Protein AF-A0A7K1Z6Y8-F1 (afdb_monomer_lite)

Sequence (146 aa):
MTYSTDDDSTGETGRAIRSDRATDTDALTRCISIDLEIAKNTGEIHAFAGVRPDTGESISFPNRGRTFQQALRDLEELATGAEFTLGHNLIEFDLPRLRETNYSLRLLQLPVVETLWLNPLAFPQHPYHRLVKHYKSGDLEREPTL

Structure (mmCIF, N/CA/C/O backbone):
data_AF-A0A7K1Z6Y8-F1
#
_entry.id   AF-A0A7K1Z6Y8-F1
#
loop_
_atom_site.group_PDB
_atom_site.id
_atom_site.type_symbol
_atom_site.label_atom_id
_atom_site.label_alt_id
_atom_site.label_comp_id
_atom_site.label_asym_id
_atom_site.label_entity_id
_atom_site.label_seq_id
_atom_site.pdbx_PDB_ins_code
_atom_site.Cartn_x
_atom_site.Cartn_y
_atom_site.Cartn_z
_atom_site.occupancy
_atom_site.B_iso_or_equiv
_atom_site.auth_seq_id
_atom_site.auth_comp_id
_atom_site.auth_asym_id
_atom_site.auth_atom_id
_atom_site.pdbx_PDB_model_num
ATOM 1 N N . MET A 1 1 ? -29.748 -77.677 -0.050 1.00 37.22 1 MET A N 1
ATOM 2 C CA . MET A 1 1 ? -29.082 -76.995 1.076 1.00 37.22 1 MET A CA 1
ATOM 3 C C . MET A 1 1 ? -29.230 -75.507 0.855 1.00 37.22 1 MET A C 1
ATOM 5 O O . MET A 1 1 ? -28.585 -74.958 -0.024 1.00 37.22 1 MET A O 1
ATOM 9 N N . THR A 1 2 ? -30.170 -74.904 1.567 1.00 34.09 2 THR A N 1
ATOM 10 C CA . THR A 1 2 ? -30.329 -73.456 1.698 1.00 34.09 2 THR A CA 1
ATOM 11 C C . THR A 1 2 ? -29.477 -72.993 2.867 1.00 34.09 2 THR A C 1
ATOM 13 O O . THR A 1 2 ? -29.503 -73.643 3.911 1.00 34.09 2 THR A O 1
ATOM 16 N N . TYR A 1 3 ? -28.789 -71.865 2.729 1.00 29.20 3 TYR A N 1
ATOM 17 C CA . TYR A 1 3 ? -28.465 -71.050 3.890 1.00 29.20 3 TYR A CA 1
ATOM 18 C C . TYR A 1 3 ? -28.624 -69.581 3.520 1.00 29.20 3 TYR A C 1
ATOM 20 O O . TYR A 1 3 ? -27.954 -69.075 2.625 1.00 29.20 3 TYR A O 1
ATOM 28 N N . SER A 1 4 ? -29.574 -68.955 4.202 1.00 34.66 4 SER A N 1
ATOM 29 C CA . SER A 1 4 ? -29.674 -67.519 4.391 1.00 34.66 4 SER A CA 1
ATOM 30 C C . SER A 1 4 ? -29.311 -67.293 5.852 1.00 34.66 4 SER A C 1
ATOM 32 O O . SER A 1 4 ? -29.839 -68.004 6.707 1.00 34.66 4 SER A O 1
ATOM 34 N N . THR A 1 5 ? -28.449 -66.326 6.132 1.00 34.06 5 THR A N 1
ATOM 35 C CA . THR A 1 5 ? -28.498 -65.593 7.399 1.00 34.06 5 THR A CA 1
ATOM 36 C C . THR A 1 5 ? -27.914 -64.219 7.165 1.00 34.06 5 THR A C 1
ATOM 38 O O . THR A 1 5 ? -26.815 -64.085 6.626 1.00 34.06 5 THR A O 1
ATOM 41 N N . ASP A 1 6 ? -28.725 -63.246 7.538 1.00 33.69 6 ASP A N 1
ATOM 42 C CA . ASP A 1 6 ? -28.433 -61.833 7.616 1.00 33.69 6 ASP A CA 1
ATOM 43 C C . ASP A 1 6 ? -27.376 -61.522 8.690 1.00 33.69 6 ASP A C 1
ATOM 45 O O . ASP A 1 6 ? -27.197 -62.276 9.647 1.00 33.69 6 ASP A O 1
ATOM 49 N N . ASP A 1 7 ? -26.783 -60.342 8.526 1.00 37.12 7 ASP A N 1
ATOM 50 C CA . ASP A 1 7 ? -26.663 -59.292 9.545 1.00 37.12 7 ASP A CA 1
ATOM 51 C C . ASP A 1 7 ? -25.252 -58.815 9.946 1.00 37.12 7 ASP A C 1
ATOM 53 O O . ASP A 1 7 ? -24.340 -59.573 10.268 1.00 37.12 7 ASP A O 1
ATOM 57 N N . ASP A 1 8 ? -25.214 -57.484 9.971 1.00 32.50 8 ASP A N 1
ATOM 58 C CA . ASP A 1 8 ? -24.523 -56.571 10.873 1.00 32.50 8 ASP A CA 1
ATOM 59 C C . ASP A 1 8 ? -23.155 -55.932 10.536 1.00 32.50 8 ASP A C 1
ATOM 61 O O . ASP A 1 8 ? -22.116 -56.577 10.430 1.00 32.50 8 ASP A O 1
ATOM 65 N N . SER A 1 9 ? -23.254 -54.593 10.446 1.00 32.84 9 SER A N 1
ATOM 66 C CA . SER A 1 9 ? -22.356 -53.503 10.876 1.00 32.84 9 SER A CA 1
ATOM 67 C C . SER A 1 9 ? -20.872 -53.511 10.450 1.00 32.84 9 SER A C 1
ATOM 69 O O . SER A 1 9 ? -20.122 -54.458 10.610 1.00 32.84 9 SER A O 1
ATOM 71 N N . THR A 1 10 ? -20.295 -52.444 9.890 1.00 34.62 10 THR A N 1
ATOM 72 C CA . THR A 1 10 ? -20.166 -51.049 10.362 1.00 34.62 10 THR A CA 1
ATOM 73 C C . THR A 1 10 ? -19.518 -50.271 9.190 1.00 34.62 10 THR A C 1
ATOM 75 O O . THR A 1 10 ? -18.637 -50.790 8.520 1.00 34.62 10 THR A O 1
ATOM 78 N N . GLY A 1 11 ? -19.973 -49.094 8.757 1.00 39.31 11 GLY A N 1
ATOM 79 C CA . GLY A 1 11 ? -19.745 -47.828 9.449 1.00 39.31 11 GLY A CA 1
ATOM 80 C C . GLY A 1 11 ? -18.589 -47.016 8.835 1.00 39.31 11 GLY A C 1
ATOM 81 O O . GLY A 1 11 ? -17.628 -46.731 9.534 1.00 39.31 11 GLY A O 1
ATOM 82 N N . GLU A 1 12 ? -18.683 -46.587 7.569 1.00 36.12 12 GLU A N 1
ATOM 83 C CA . GLU A 1 12 ? -17.865 -45.474 7.054 1.00 36.12 12 GLU A CA 1
ATOM 84 C C . GLU A 1 12 ? -18.771 -44.307 6.660 1.00 36.12 12 GLU A C 1
ATOM 86 O O . GLU A 1 12 ? -19.354 -44.231 5.578 1.00 36.12 12 GLU A O 1
ATOM 91 N N . THR A 1 13 ? -18.923 -43.377 7.601 1.00 37.03 13 THR A N 1
ATOM 92 C CA . THR A 1 13 ? -19.561 -42.087 7.369 1.00 37.03 13 THR A CA 1
ATOM 93 C C . THR A 1 13 ? -18.683 -41.266 6.432 1.00 37.03 13 THR A C 1
ATOM 95 O O . THR A 1 13 ? -17.690 -40.671 6.857 1.00 37.03 13 THR A O 1
ATOM 98 N N . GLY A 1 14 ? -19.067 -41.194 5.159 1.00 35.84 14 GLY A N 1
ATOM 99 C CA . GLY A 1 14 ? -18.562 -40.182 4.242 1.00 35.84 14 GLY A CA 1
ATOM 100 C C . GLY A 1 14 ? -18.890 -38.798 4.799 1.00 35.84 14 GLY A C 1
ATOM 101 O O . GLY A 1 14 ? -20.029 -38.334 4.724 1.00 35.84 14 GLY A O 1
ATOM 102 N N . ARG A 1 15 ? -17.896 -38.139 5.403 1.00 39.66 15 ARG A N 1
ATOM 103 C CA . ARG A 1 15 ? -17.991 -36.739 5.816 1.00 39.66 15 ARG A CA 1
ATOM 104 C C . ARG A 1 15 ? -18.119 -35.907 4.547 1.00 39.66 15 ARG A C 1
ATOM 106 O O . ARG A 1 15 ? -17.125 -35.574 3.911 1.00 39.66 15 ARG A O 1
ATOM 113 N N . ALA A 1 16 ? -19.356 -35.588 4.180 1.00 41.56 16 ALA A N 1
ATOM 114 C CA . ALA A 1 16 ? -19.641 -34.584 3.174 1.00 41.56 16 ALA A CA 1
ATOM 115 C C . ALA A 1 16 ? -18.893 -33.304 3.568 1.00 41.56 16 ALA A C 1
ATOM 117 O O . ALA A 1 16 ? -19.191 -32.698 4.602 1.00 41.56 16 ALA A O 1
ATOM 118 N N . ILE A 1 17 ? -17.898 -32.917 2.767 1.00 52.03 17 ILE A N 1
ATOM 119 C CA . ILE A 1 17 ? -17.295 -31.591 2.853 1.00 52.03 17 ILE A CA 1
ATOM 120 C C . ILE A 1 17 ? -18.384 -30.632 2.388 1.00 52.03 17 ILE A C 1
ATOM 122 O O . ILE A 1 17 ? -18.598 -30.409 1.198 1.00 52.03 17 ILE A O 1
ATOM 126 N N . ARG A 1 18 ? -19.153 -30.133 3.353 1.00 47.34 18 ARG A N 1
ATOM 127 C CA . ARG A 1 18 ? -20.053 -29.009 3.143 1.00 47.34 18 ARG A CA 1
ATOM 128 C C . ARG A 1 18 ? -19.137 -27.819 2.873 1.00 47.34 18 ARG A C 1
ATOM 130 O O . ARG A 1 18 ? -18.477 -27.334 3.783 1.00 47.34 18 ARG A O 1
ATOM 137 N N . SER A 1 19 ? -19.024 -27.435 1.605 1.00 50.44 19 SER A N 1
ATOM 138 C CA . SER A 1 19 ? -18.427 -26.164 1.204 1.00 50.44 19 SER A CA 1
ATOM 139 C C . SER A 1 19 ? -19.347 -25.067 1.724 1.00 50.44 19 SER A C 1
ATOM 141 O O . SER A 1 19 ? -20.415 -24.810 1.161 1.00 50.44 19 SER A O 1
ATOM 143 N N . ASP A 1 20 ? -18.961 -24.486 2.854 1.00 47.22 20 ASP A N 1
ATOM 144 C CA . ASP A 1 20 ? -19.588 -23.289 3.383 1.00 47.22 20 ASP A CA 1
ATOM 145 C C . ASP A 1 20 ? -19.092 -22.101 2.549 1.00 47.22 20 ASP A C 1
ATOM 147 O O . ASP A 1 20 ? -18.058 -21.495 2.821 1.00 47.22 20 ASP A O 1
ATOM 151 N N . ARG A 1 21 ? -19.791 -21.822 1.442 1.00 50.22 21 ARG A N 1
ATOM 152 C CA . ARG A 1 21 ? -19.452 -20.736 0.501 1.00 50.22 21 ARG A CA 1
ATOM 153 C C . ARG A 1 21 ? -19.388 -19.352 1.167 1.00 50.22 21 ARG A C 1
ATOM 155 O O . ARG A 1 21 ? -18.849 -18.430 0.566 1.00 50.22 21 ARG A O 1
ATOM 162 N N . ALA A 1 22 ? -19.932 -19.200 2.376 1.00 45.72 22 ALA A N 1
ATOM 163 C CA . ALA A 1 22 ? -19.933 -17.945 3.117 1.00 45.72 22 ALA A CA 1
ATOM 164 C C . ALA A 1 22 ? -18.606 -17.662 3.851 1.00 45.72 22 ALA A C 1
ATOM 166 O O . ALA A 1 22 ? -18.288 -16.498 4.067 1.00 45.72 22 ALA A O 1
ATOM 167 N N . THR A 1 23 ? -17.808 -18.680 4.194 1.00 51.25 23 THR A N 1
ATOM 168 C CA . THR A 1 23 ? -16.560 -18.500 4.968 1.00 51.25 23 THR A CA 1
ATOM 169 C C . THR A 1 23 ? -15.362 -18.111 4.093 1.00 51.25 23 THR A C 1
ATOM 171 O O . THR A 1 23 ? -14.455 -17.426 4.549 1.00 51.25 23 THR A O 1
ATOM 174 N N . ASP A 1 24 ? -15.364 -18.515 2.821 1.00 53.34 24 ASP A N 1
ATOM 175 C CA . ASP A 1 24 ? -14.217 -18.360 1.906 1.00 53.34 24 ASP A CA 1
ATOM 176 C C . ASP A 1 24 ? -14.113 -16.941 1.308 1.00 53.34 24 ASP A C 1
ATOM 178 O O . ASP A 1 24 ? -13.038 -16.464 0.952 1.00 53.34 24 ASP A O 1
ATOM 182 N N . THR A 1 25 ? -15.240 -16.222 1.241 1.00 53.09 25 THR A N 1
ATOM 183 C CA . THR A 1 25 ? -15.267 -14.827 0.761 1.00 53.09 25 THR A CA 1
ATOM 184 C C . THR A 1 25 ? -14.662 -13.873 1.796 1.00 53.09 25 THR A C 1
ATOM 186 O O . THR A 1 25 ? -14.046 -12.877 1.429 1.00 53.09 25 THR A O 1
ATOM 189 N N . ASP A 1 26 ? -14.785 -14.211 3.082 1.00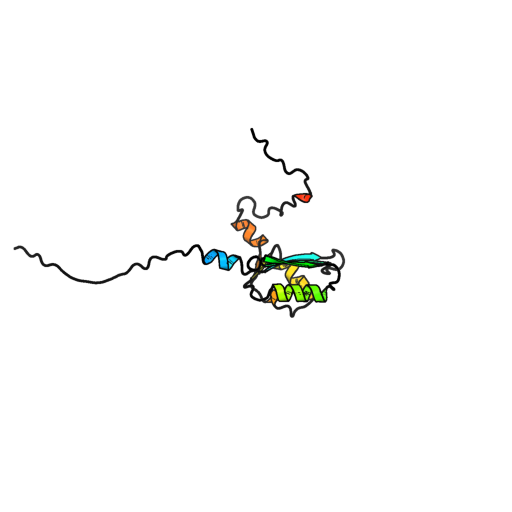 60.09 26 ASP A N 1
ATOM 190 C CA . ASP A 1 26 ? -14.306 -13.405 4.210 1.00 60.09 26 ASP A CA 1
ATOM 191 C C . ASP A 1 26 ? -12.769 -13.433 4.343 1.00 60.09 26 ASP A C 1
ATOM 193 O O . ASP A 1 26 ? -12.151 -12.498 4.841 1.00 60.09 26 ASP A O 1
ATOM 197 N N . ALA A 1 27 ? -12.112 -14.482 3.837 1.00 60.59 27 ALA A N 1
ATOM 198 C CA . ALA A 1 27 ? -10.650 -14.559 3.813 1.00 60.59 27 ALA A CA 1
ATOM 199 C C . ALA A 1 27 ? -10.031 -13.603 2.775 1.00 60.59 27 ALA A C 1
ATOM 201 O O . ALA A 1 27 ? -8.960 -13.042 2.999 1.00 60.59 27 ALA A O 1
ATOM 202 N N . LEU A 1 28 ? -10.710 -13.377 1.643 1.00 67.50 28 LEU A N 1
ATOM 203 C CA . LEU A 1 28 ? -10.229 -12.480 0.584 1.00 67.50 28 LEU A CA 1
ATOM 204 C C . LEU A 1 28 ? -10.431 -10.992 0.919 1.00 67.50 28 LEU A C 1
ATOM 206 O O . LEU A 1 28 ? -9.793 -10.136 0.304 1.00 67.50 28 LEU A O 1
ATOM 210 N N . THR A 1 29 ? -11.292 -10.670 1.886 1.00 80.31 29 THR A N 1
ATOM 211 C CA . THR A 1 29 ? -11.572 -9.287 2.307 1.00 80.31 29 THR A CA 1
ATOM 212 C C . THR A 1 29 ? -10.636 -8.795 3.409 1.00 80.31 29 THR A C 1
ATOM 214 O O . THR A 1 29 ? -10.431 -7.585 3.515 1.00 80.31 29 THR A O 1
ATOM 217 N N . ARG A 1 30 ? -10.000 -9.698 4.171 1.00 90.81 30 ARG A N 1
ATOM 218 C CA . ARG A 1 30 ? -9.050 -9.390 5.263 1.00 90.81 30 ARG A CA 1
ATOM 219 C C . ARG A 1 30 ? -7.653 -9.007 4.758 1.00 90.81 30 ARG A C 1
ATOM 221 O O . ARG A 1 30 ? -6.634 -9.439 5.294 1.00 90.81 30 ARG A O 1
ATOM 228 N N . CYS A 1 31 ? -7.589 -8.186 3.718 1.00 95.38 31 CYS A N 1
ATOM 229 C CA . CYS A 1 31 ? -6.346 -7.681 3.146 1.00 95.38 31 CYS A CA 1
ATOM 230 C C . CYS A 1 31 ? -6.273 -6.162 3.220 1.00 95.38 31 CYS A C 1
ATOM 232 O O . CYS A 1 31 ? -7.289 -5.481 3.347 1.00 95.38 31 CYS A O 1
ATOM 234 N N . ILE A 1 32 ? -5.060 -5.632 3.087 1.00 96.94 32 ILE A N 1
ATOM 235 C CA . ILE A 1 32 ? -4.857 -4.227 2.748 1.00 96.94 32 ILE A CA 1
ATOM 236 C C . ILE A 1 32 ? -4.382 -4.122 1.304 1.00 96.94 32 ILE A C 1
ATOM 238 O O . ILE A 1 32 ? -3.348 -4.682 0.946 1.00 96.94 32 ILE A O 1
ATOM 242 N N . SER A 1 33 ? -5.129 -3.398 0.472 1.00 97.00 33 SER A N 1
ATOM 243 C CA . SER A 1 33 ? -4.679 -3.054 -0.876 1.00 97.00 33 SER A CA 1
ATOM 244 C C . SER A 1 33 ? -3.925 -1.733 -0.844 1.00 97.00 33 SER A C 1
ATOM 246 O O . SER A 1 33 ? -4.471 -0.764 -0.319 1.00 97.00 33 SER A O 1
ATOM 248 N N . ILE A 1 34 ? -2.726 -1.667 -1.425 1.00 97.62 34 ILE A N 1
ATOM 249 C CA . ILE A 1 34 ? -1.924 -0.433 -1.485 1.00 97.62 34 ILE A CA 1
ATOM 250 C C . ILE A 1 34 ? -1.414 -0.134 -2.897 1.00 97.62 34 ILE A C 1
ATOM 252 O O . ILE A 1 34 ? -1.281 -1.040 -3.719 1.00 97.62 34 ILE A O 1
ATOM 256 N N . ASP A 1 35 ? -1.120 1.140 -3.145 1.00 97.38 35 ASP A N 1
ATOM 257 C CA . ASP A 1 35 ? -0.465 1.650 -4.356 1.00 97.38 35 ASP A CA 1
ATOM 258 C C . ASP A 1 35 ? 0.314 2.928 -4.004 1.00 97.38 35 ASP A C 1
ATOM 260 O O . ASP A 1 35 ? -0.177 3.756 -3.221 1.00 97.38 35 ASP A O 1
ATOM 264 N N . LEU A 1 36 ? 1.529 3.074 -4.537 1.00 97.12 36 LEU A N 1
ATOM 265 C CA . LEU A 1 36 ? 2.389 4.241 -4.338 1.00 97.12 36 LEU A CA 1
ATOM 266 C C . LEU A 1 36 ? 2.652 4.980 -5.654 1.00 97.12 36 LEU A C 1
ATOM 268 O O . LEU A 1 36 ? 2.863 4.386 -6.707 1.00 97.12 36 LEU A O 1
ATOM 272 N N . GLU A 1 37 ? 2.808 6.296 -5.559 1.00 96.06 37 GLU A N 1
ATOM 273 C CA . GLU A 1 37 ? 3.356 7.125 -6.629 1.00 96.06 37 GLU A CA 1
ATOM 274 C C . GLU A 1 37 ? 4.683 7.733 -6.164 1.00 96.06 37 GLU A C 1
ATOM 276 O O . GLU A 1 37 ? 4.775 8.386 -5.112 1.00 96.06 37 GLU A O 1
ATOM 281 N N . ILE A 1 38 ? 5.726 7.517 -6.968 1.00 94.00 38 ILE A N 1
ATOM 282 C CA . ILE A 1 38 ? 7.091 7.955 -6.667 1.00 94.00 38 ILE A CA 1
ATOM 283 C C . ILE A 1 38 ? 7.561 9.038 -7.637 1.00 94.00 38 ILE A C 1
ATOM 285 O O . ILE A 1 38 ? 7.270 9.028 -8.838 1.00 94.00 38 ILE A O 1
ATOM 289 N N . ALA A 1 39 ? 8.351 9.973 -7.121 1.00 92.62 39 ALA A N 1
ATOM 290 C CA . ALA A 1 39 ? 8.941 11.028 -7.918 1.00 92.62 39 ALA A CA 1
ATOM 291 C C . ALA A 1 39 ? 10.047 10.436 -8.803 1.00 92.62 39 ALA A C 1
ATOM 293 O O . ALA A 1 39 ? 11.030 9.891 -8.310 1.00 92.62 39 ALA A O 1
ATOM 294 N N . LYS A 1 40 ? 9.921 10.587 -10.127 1.00 87.94 40 LYS A N 1
ATOM 295 C CA . LYS A 1 40 ? 10.831 9.966 -11.114 1.00 87.94 40 LYS A CA 1
ATOM 296 C C . LYS A 1 40 ? 12.316 10.266 -10.896 1.00 87.94 40 LYS A C 1
ATOM 298 O O . LYS A 1 40 ? 13.153 9.447 -11.250 1.00 87.94 40 LYS A O 1
ATOM 303 N N . ASN A 1 41 ? 12.628 11.447 -10.366 1.00 88.00 41 ASN A N 1
ATOM 304 C CA . ASN A 1 41 ? 14.003 11.926 -10.249 1.00 88.00 41 ASN A CA 1
ATOM 305 C C . ASN A 1 41 ? 14.634 11.602 -8.890 1.00 88.00 41 ASN A C 1
ATOM 307 O O . ASN A 1 41 ? 15.850 11.469 -8.820 1.00 88.00 41 ASN A O 1
ATOM 311 N N . THR A 1 42 ? 13.834 11.517 -7.824 1.00 88.12 42 THR A N 1
ATOM 312 C CA . THR A 1 42 ? 14.337 11.331 -6.452 1.00 88.12 42 THR A CA 1
ATOM 313 C C . THR A 1 42 ? 14.049 9.939 -5.900 1.00 88.12 42 THR A C 1
ATOM 315 O O . THR A 1 42 ? 14.711 9.520 -4.959 1.00 88.12 42 THR A O 1
ATOM 318 N N . GLY A 1 43 ? 13.087 9.211 -6.476 1.00 87.56 43 GLY A N 1
ATOM 319 C CA . GLY A 1 43 ? 12.597 7.938 -5.942 1.00 87.56 43 GLY A CA 1
ATOM 320 C C . GLY A 1 43 ? 11.714 8.090 -4.701 1.00 87.56 43 GLY A C 1
ATOM 321 O O . GLY A 1 43 ? 11.213 7.096 -4.187 1.00 87.56 43 GLY A O 1
ATOM 322 N N . GLU A 1 44 ? 11.488 9.319 -4.232 1.00 92.31 44 GLU A N 1
ATOM 323 C CA . GLU A 1 44 ? 10.698 9.591 -3.034 1.00 92.31 44 GLU A CA 1
ATOM 324 C C . GLU A 1 44 ? 9.210 9.343 -3.283 1.00 92.31 44 GLU A C 1
ATOM 326 O O . GLU A 1 44 ? 8.664 9.709 -4.329 1.00 92.31 44 GLU A O 1
ATOM 331 N N . ILE A 1 45 ? 8.534 8.773 -2.288 1.00 96.06 45 ILE A N 1
ATOM 332 C CA . ILE A 1 45 ? 7.081 8.606 -2.296 1.00 96.06 45 ILE A CA 1
ATOM 333 C C . ILE A 1 45 ? 6.433 9.988 -2.151 1.00 96.06 45 ILE A C 1
ATOM 335 O O . ILE A 1 45 ? 6.628 10.662 -1.138 1.00 96.06 45 ILE A O 1
ATOM 339 N N . HIS A 1 46 ? 5.630 10.405 -3.133 1.00 95.19 46 HIS A N 1
ATOM 340 C CA . HIS A 1 46 ? 4.892 11.676 -3.069 1.00 95.19 46 HIS A CA 1
ATOM 341 C C . HIS A 1 46 ? 3.376 11.494 -2.981 1.00 95.19 46 HIS A C 1
ATOM 343 O O . HIS A 1 46 ? 2.675 12.435 -2.603 1.00 95.19 46 HIS A O 1
ATOM 349 N N . ALA A 1 47 ? 2.866 10.308 -3.313 1.00 97.00 47 ALA A N 1
ATOM 350 C CA . ALA A 1 47 ? 1.493 9.925 -3.032 1.00 97.00 47 ALA A CA 1
ATOM 351 C C . ALA A 1 47 ? 1.399 8.426 -2.737 1.00 97.00 47 ALA A C 1
ATOM 353 O O . ALA A 1 47 ? 2.261 7.647 -3.138 1.00 97.00 47 ALA A O 1
ATOM 354 N N . PHE A 1 48 ? 0.365 8.041 -2.001 1.00 97.62 48 PHE A N 1
ATOM 355 C CA . PHE A 1 48 ? 0.001 6.646 -1.790 1.00 97.62 48 PHE A CA 1
ATOM 356 C C . PHE A 1 48 ? -1.464 6.518 -1.405 1.00 97.62 48 PHE A C 1
ATOM 358 O O . PHE A 1 48 ? -2.068 7.473 -0.908 1.00 97.62 48 PHE A O 1
ATOM 365 N N . ALA A 1 49 ? -2.020 5.329 -1.584 1.00 98.12 49 ALA A N 1
ATOM 366 C CA . ALA A 1 49 ? -3.348 4.985 -1.105 1.00 98.12 49 ALA A CA 1
ATOM 367 C C . ALA A 1 49 ? -3.360 3.603 -0.449 1.00 98.12 49 ALA A C 1
ATOM 369 O O . ALA A 1 49 ? -2.539 2.743 -0.766 1.00 98.12 49 ALA A O 1
ATOM 370 N N . GLY A 1 50 ? -4.305 3.415 0.469 1.00 97.56 50 GLY A N 1
ATOM 371 C CA . GLY A 1 50 ? -4.582 2.148 1.132 1.00 97.56 50 GLY A CA 1
ATOM 372 C C . GLY A 1 50 ? -6.086 1.928 1.257 1.00 97.56 50 GLY A C 1
ATOM 373 O O . GLY A 1 50 ? -6.815 2.874 1.558 1.00 97.56 50 GLY A O 1
ATOM 374 N N . VAL A 1 51 ? -6.555 0.700 1.036 1.00 97.31 51 VAL A N 1
ATOM 375 C CA . VAL A 1 51 ? -7.970 0.311 1.175 1.00 97.31 51 VAL A CA 1
ATOM 376 C C . VAL A 1 51 ? -8.081 -0.995 1.957 1.00 97.31 51 VAL A C 1
ATOM 378 O O . VAL A 1 51 ? -7.320 -1.931 1.704 1.00 97.31 51 VAL A O 1
ATOM 381 N N . ARG A 1 52 ? -9.055 -1.060 2.871 1.00 96.06 52 ARG A N 1
ATOM 382 C CA . ARG A 1 52 ? -9.449 -2.250 3.636 1.00 96.06 52 ARG A CA 1
ATOM 383 C C . ARG A 1 52 ? -10.847 -2.703 3.230 1.00 96.06 52 ARG A C 1
ATOM 385 O O . ARG A 1 52 ? -11.822 -2.075 3.637 1.00 96.06 52 ARG A O 1
ATOM 392 N N . PRO A 1 53 ? -10.973 -3.752 2.398 1.00 92.56 53 PRO A N 1
ATOM 393 C CA . PRO A 1 53 ? -12.272 -4.193 1.897 1.00 92.56 53 PRO A CA 1
ATOM 394 C C . PRO A 1 53 ? -13.229 -4.673 2.994 1.00 92.56 53 PRO A C 1
ATOM 396 O O . PRO A 1 53 ? -14.429 -4.443 2.886 1.00 92.56 53 PRO A O 1
ATOM 399 N N . ASP A 1 54 ? -12.709 -5.321 4.037 1.00 92.12 54 ASP A N 1
ATOM 400 C CA . ASP A 1 54 ? -13.485 -5.840 5.168 1.00 92.12 54 ASP A CA 1
ATOM 401 C C . ASP A 1 54 ? -14.094 -4.740 6.050 1.00 92.12 54 ASP A C 1
ATOM 403 O O . ASP A 1 54 ? -15.235 -4.876 6.493 1.00 92.12 54 ASP A O 1
ATOM 407 N N . THR A 1 55 ? -13.372 -3.640 6.284 1.00 92.69 55 THR A N 1
ATOM 408 C CA . THR A 1 55 ? -13.876 -2.507 7.084 1.00 92.69 55 THR A CA 1
ATOM 409 C C . THR A 1 55 ? -14.492 -1.387 6.244 1.00 92.69 55 THR A C 1
ATOM 411 O O . THR A 1 55 ? -15.205 -0.532 6.770 1.00 92.69 55 THR A O 1
ATOM 414 N N . GLY A 1 56 ? -14.237 -1.376 4.933 1.00 93.06 56 GLY A N 1
ATOM 415 C CA . GLY A 1 56 ? -14.605 -0.286 4.026 1.00 93.06 56 GLY A CA 1
ATOM 416 C C . GLY A 1 56 ? -13.766 0.984 4.215 1.00 93.06 56 GLY A C 1
ATOM 417 O O . GLY A 1 56 ? -14.060 2.013 3.603 1.00 93.06 56 GLY A O 1
ATOM 418 N N . GLU A 1 57 ? -12.734 0.941 5.059 1.00 96.38 57 GLU A N 1
ATOM 419 C CA . GLU A 1 57 ? -11.872 2.084 5.332 1.00 96.38 57 GLU A CA 1
ATOM 420 C C . GLU A 1 57 ? -10.855 2.296 4.209 1.00 96.38 57 GLU A C 1
ATOM 422 O O . GLU A 1 57 ? -10.382 1.365 3.552 1.00 96.38 57 GLU A O 1
ATOM 427 N N . SER A 1 58 ? -10.495 3.556 3.987 1.00 96.94 58 SER A N 1
ATOM 428 C CA . SER A 1 58 ? -9.465 3.917 3.024 1.00 96.94 58 SER A CA 1
ATOM 429 C C . SER A 1 58 ? -8.723 5.163 3.464 1.00 96.94 58 SER A C 1
ATOM 431 O O . SER A 1 58 ? -9.258 6.022 4.170 1.00 96.94 58 SER A O 1
ATOM 433 N N . ILE A 1 59 ? -7.476 5.262 3.026 1.00 97.19 59 ILE A N 1
ATOM 434 C CA . ILE A 1 59 ? -6.639 6.435 3.224 1.00 97.19 59 ILE A CA 1
ATOM 435 C C . ILE A 1 59 ? -5.929 6.790 1.921 1.00 97.19 59 ILE A C 1
ATOM 437 O O . ILE A 1 59 ? -5.629 5.931 1.094 1.00 97.19 59 ILE A O 1
ATOM 441 N N . SER A 1 60 ? -5.630 8.073 1.752 1.00 97.56 60 SER A N 1
ATOM 442 C CA . SER A 1 60 ? -4.818 8.570 0.646 1.00 97.56 60 SER A CA 1
ATOM 443 C C . SER A 1 60 ? -3.912 9.695 1.121 1.00 97.56 60 SER A C 1
ATOM 445 O O . SER A 1 60 ? -4.324 10.546 1.914 1.00 97.56 60 SER A O 1
ATOM 447 N N . PHE A 1 61 ? -2.704 9.741 0.586 1.00 97.31 61 PHE A N 1
ATOM 448 C CA . PHE A 1 61 ? -1.755 10.833 0.723 1.00 97.31 61 PHE A CA 1
ATOM 449 C C . PHE A 1 61 ? -1.388 11.340 -0.679 1.00 97.31 61 PHE A C 1
ATOM 451 O O . PHE A 1 61 ? -1.173 10.512 -1.560 1.00 97.31 61 PHE A O 1
ATOM 458 N N . PRO A 1 62 ? -1.291 12.663 -0.911 1.00 96.31 62 PRO A N 1
ATOM 459 C CA . PRO A 1 62 ? -1.512 13.750 0.042 1.00 96.31 62 PRO A CA 1
ATOM 460 C C . PRO A 1 62 ? -2.992 13.956 0.406 1.00 96.31 62 PRO A C 1
ATOM 462 O O . PRO A 1 62 ? -3.882 13.816 -0.426 1.00 96.31 62 PRO A O 1
ATOM 465 N N . ASN A 1 63 ? -3.247 14.357 1.654 1.00 89.94 63 ASN A N 1
ATOM 466 C CA . ASN A 1 63 ? -4.555 14.803 2.145 1.00 89.94 63 ASN A CA 1
ATOM 467 C C . ASN A 1 63 ? -4.365 16.074 2.992 1.00 89.94 63 ASN A C 1
ATOM 469 O O . ASN A 1 63 ? -3.335 16.244 3.653 1.00 89.94 63 ASN A O 1
ATOM 473 N N . ARG A 1 64 ? -5.328 17.003 2.949 1.00 88.88 64 ARG A N 1
ATOM 474 C CA . ARG A 1 64 ? -5.229 18.299 3.637 1.00 88.88 64 ARG A CA 1
ATOM 475 C C . ARG A 1 64 ? -5.000 18.095 5.136 1.00 88.88 64 ARG A C 1
ATOM 477 O O . ARG A 1 64 ? -5.750 17.390 5.797 1.00 88.88 64 ARG A O 1
ATOM 484 N N . GLY A 1 65 ? -3.979 18.765 5.670 1.00 89.94 65 GLY A N 1
ATOM 485 C CA . GLY A 1 65 ? -3.688 18.773 7.106 1.00 89.94 65 GLY A CA 1
ATOM 486 C C . GLY A 1 65 ? -2.979 17.524 7.639 1.00 89.94 65 GLY A C 1
ATOM 487 O O . GLY A 1 65 ? -2.811 17.415 8.851 1.00 89.94 65 GLY A O 1
ATOM 488 N N . ARG A 1 66 ? -2.542 16.604 6.770 1.00 93.19 66 ARG A N 1
ATOM 489 C CA . ARG A 1 66 ? -1.724 15.443 7.146 1.00 93.19 66 ARG A CA 1
ATOM 490 C C . ARG A 1 66 ? -0.299 15.598 6.625 1.00 93.19 66 ARG A C 1
ATOM 492 O O . ARG A 1 66 ? -0.091 15.848 5.439 1.00 93.19 66 ARG A O 1
ATOM 499 N N . THR A 1 67 ? 0.688 15.417 7.499 1.00 96.19 67 THR A N 1
ATOM 500 C CA . THR A 1 67 ? 2.082 15.234 7.071 1.00 96.19 67 THR A CA 1
ATOM 501 C C . THR A 1 67 ? 2.285 13.828 6.510 1.00 96.19 67 THR A C 1
ATOM 503 O O . THR A 1 67 ? 1.505 12.919 6.799 1.00 96.19 67 THR A O 1
ATOM 506 N N . PHE A 1 68 ? 3.362 13.624 5.751 1.00 95.31 68 PHE A N 1
ATOM 507 C CA . PHE A 1 68 ? 3.733 12.303 5.242 1.00 95.31 68 PHE A CA 1
ATOM 508 C C . PHE A 1 68 ? 3.846 11.262 6.369 1.00 95.31 68 PHE A C 1
ATOM 510 O O . PHE A 1 68 ? 3.272 10.183 6.284 1.00 95.31 68 PHE A O 1
ATOM 517 N N . GLN A 1 69 ? 4.507 11.609 7.478 1.00 95.06 69 GLN A N 1
ATOM 518 C CA . GLN A 1 69 ? 4.683 10.714 8.624 1.00 95.06 69 GLN A CA 1
ATOM 519 C C . GLN A 1 69 ? 3.359 10.394 9.327 1.00 95.06 69 GLN A C 1
ATOM 521 O O . GLN A 1 69 ? 3.203 9.291 9.843 1.00 95.06 69 GLN A O 1
ATOM 526 N N . GLN A 1 70 ? 2.413 11.337 9.374 1.00 96.12 70 GLN A N 1
ATOM 527 C CA . GLN 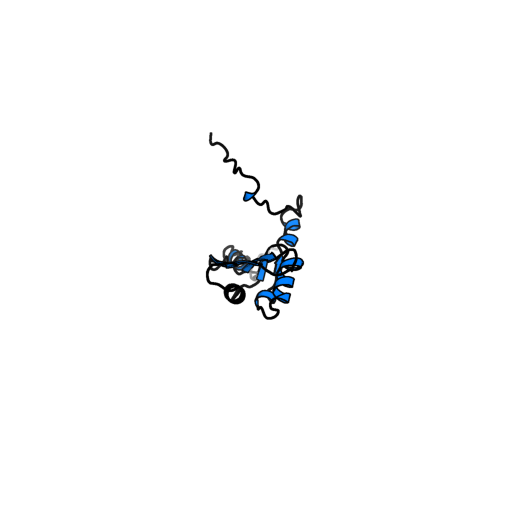A 1 70 ? 1.075 11.070 9.907 1.00 96.12 70 GLN A CA 1
ATOM 528 C C . GLN A 1 70 ? 0.299 10.137 8.980 1.00 96.12 70 GLN A C 1
ATOM 530 O O . GLN A 1 70 ? -0.254 9.155 9.453 1.00 96.12 70 GLN A O 1
ATOM 535 N N . ALA A 1 71 ? 0.318 10.390 7.671 1.00 96.50 71 ALA A N 1
ATOM 536 C CA . ALA A 1 71 ? -0.352 9.526 6.709 1.00 96.50 71 ALA A CA 1
ATOM 537 C C . ALA A 1 71 ? 0.250 8.109 6.681 1.00 96.50 71 ALA A C 1
ATOM 539 O O . ALA A 1 71 ? -0.479 7.136 6.533 1.00 96.50 71 ALA A O 1
ATOM 540 N N . LEU A 1 72 ? 1.568 7.976 6.866 1.00 96.12 72 LEU A N 1
ATOM 541 C CA . LEU A 1 72 ? 2.228 6.672 6.942 1.00 96.12 72 LEU A CA 1
ATOM 542 C C . LEU A 1 72 ? 1.832 5.904 8.215 1.00 96.12 72 LEU A C 1
ATOM 544 O O . LEU A 1 72 ? 1.680 4.688 8.178 1.00 96.12 72 LEU A O 1
ATOM 548 N N . ARG A 1 73 ? 1.624 6.608 9.336 1.00 95.69 73 ARG A N 1
ATOM 549 C CA . ARG A 1 73 ? 1.053 6.009 10.555 1.00 95.69 73 ARG A CA 1
ATOM 550 C C . ARG A 1 73 ? -0.400 5.593 10.349 1.00 95.69 73 ARG A C 1
ATOM 552 O O . ARG A 1 73 ? -0.769 4.517 10.796 1.00 95.69 73 ARG A O 1
ATOM 559 N N . ASP A 1 74 ? -1.191 6.412 9.661 1.00 96.31 74 ASP A N 1
ATOM 560 C CA . ASP A 1 74 ? -2.575 6.072 9.322 1.00 96.31 74 ASP A CA 1
ATOM 561 C C . ASP A 1 74 ? -2.627 4.824 8.416 1.00 96.31 74 ASP A C 1
ATOM 563 O O . ASP A 1 74 ? -3.485 3.971 8.615 1.00 96.31 74 ASP A O 1
ATOM 567 N N . LEU A 1 75 ? -1.684 4.665 7.474 1.00 97.12 75 LEU A N 1
ATOM 568 C CA . LEU A 1 75 ? -1.558 3.456 6.646 1.00 97.12 75 LEU A CA 1
ATOM 569 C C . LEU A 1 75 ? -1.253 2.206 7.488 1.00 97.12 75 LEU A C 1
ATOM 571 O O . LEU A 1 75 ? -1.846 1.154 7.276 1.00 97.12 75 LEU A O 1
ATOM 575 N N . GLU A 1 76 ? -0.336 2.321 8.449 1.00 95.94 76 GLU A N 1
ATOM 576 C CA . GLU A 1 76 ? 0.016 1.238 9.378 1.00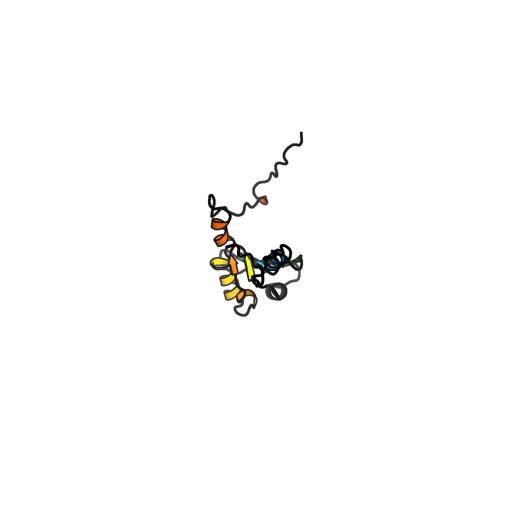 95.94 76 GLU A CA 1
ATOM 577 C C . GLU A 1 76 ? -1.129 0.847 10.309 1.00 95.94 76 GLU A C 1
ATOM 579 O O . GLU A 1 76 ? -1.272 -0.328 10.654 1.00 95.94 76 GLU A O 1
ATOM 584 N N . GLU A 1 77 ? -1.923 1.827 10.737 1.00 96.75 77 GLU A N 1
ATOM 585 C CA . GLU A 1 77 ? -3.115 1.578 11.539 1.00 96.75 77 GLU A CA 1
ATOM 586 C C . GLU A 1 77 ? -4.191 0.897 10.695 1.00 96.75 77 GLU A C 1
ATOM 588 O O . GLU A 1 77 ? -4.752 -0.112 11.115 1.00 96.75 77 GLU A O 1
ATOM 593 N N . LEU A 1 78 ? -4.393 1.374 9.463 1.00 97.12 78 LEU A N 1
ATOM 594 C CA . LEU A 1 78 ? -5.287 0.753 8.493 1.00 97.12 78 LEU A CA 1
ATOM 595 C C . LEU A 1 78 ? -4.877 -0.701 8.191 1.00 97.12 78 LEU A C 1
ATOM 597 O O . LEU A 1 78 ? -5.735 -1.544 7.949 1.00 97.12 78 LEU A O 1
ATOM 601 N N . ALA A 1 79 ? -3.584 -1.034 8.229 1.00 96.38 79 ALA A N 1
ATOM 602 C CA . ALA A 1 79 ? -3.089 -2.397 8.020 1.00 96.38 79 ALA A CA 1
ATOM 603 C C . ALA A 1 79 ? -3.330 -3.339 9.218 1.00 96.38 79 ALA A C 1
ATOM 605 O O . ALA A 1 79 ? -3.143 -4.552 9.096 1.00 96.38 79 ALA A O 1
ATOM 606 N N . THR A 1 80 ? -3.743 -2.823 10.381 1.00 95.44 80 THR A N 1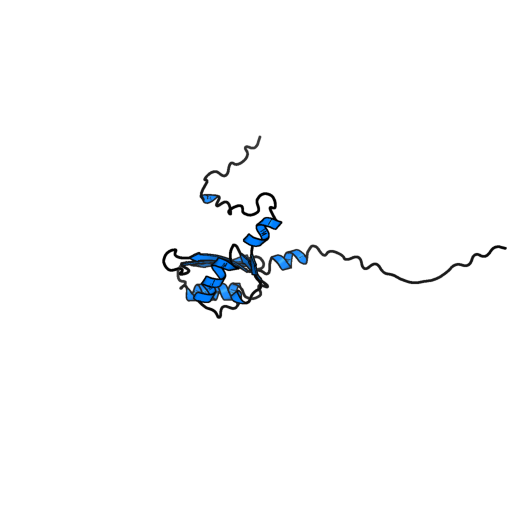
ATOM 607 C CA . THR A 1 80 ? -3.958 -3.636 11.585 1.00 95.44 80 THR A CA 1
ATOM 608 C C . THR A 1 80 ? -5.015 -4.714 11.336 1.00 95.44 80 THR A C 1
ATOM 610 O O . THR A 1 80 ? -6.129 -4.443 10.893 1.00 95.44 80 THR A O 1
ATOM 613 N N . GLY A 1 81 ? -4.662 -5.969 11.617 1.00 93.75 81 GLY A N 1
ATOM 614 C CA . GLY A 1 81 ? -5.552 -7.117 11.432 1.00 93.75 81 GLY A CA 1
ATOM 615 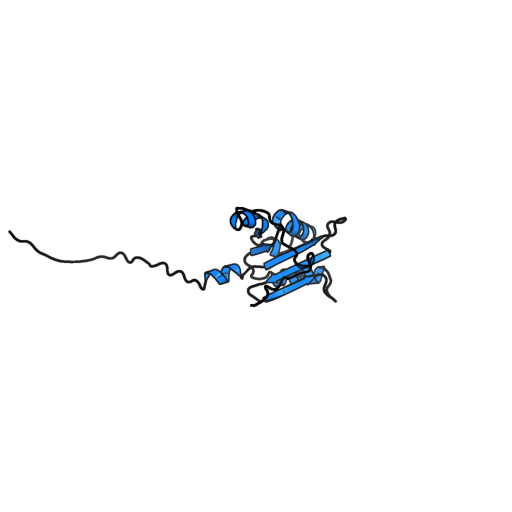C C . GLY A 1 81 ? -5.697 -7.610 9.989 1.00 93.75 81 GLY A C 1
ATOM 616 O O . GLY A 1 81 ? -6.407 -8.592 9.789 1.00 93.75 81 GLY A O 1
ATOM 617 N N . ALA A 1 82 ? -5.038 -6.980 9.006 1.00 95.56 82 ALA A N 1
ATOM 618 C CA . ALA A 1 82 ? -4.908 -7.558 7.670 1.00 95.56 82 ALA A CA 1
ATOM 619 C C . ALA A 1 82 ? -4.025 -8.814 7.722 1.00 95.56 82 ALA A C 1
ATOM 621 O O . ALA A 1 82 ? -3.045 -8.870 8.467 1.00 95.56 82 ALA A O 1
ATOM 622 N N . GLU A 1 83 ? -4.358 -9.812 6.911 1.00 95.62 83 GLU A N 1
ATOM 623 C CA . GLU A 1 83 ? -3.610 -11.070 6.812 1.00 95.62 83 GLU A CA 1
ATOM 624 C C . GLU A 1 83 ? -2.553 -11.036 5.710 1.00 95.62 83 GLU A C 1
ATOM 626 O O . GLU A 1 83 ? -1.571 -11.771 5.774 1.00 95.62 83 GLU A O 1
ATOM 631 N N . PHE A 1 84 ? -2.738 -10.176 4.709 1.00 96.00 84 PHE A N 1
ATOM 632 C CA . PHE A 1 84 ? -1.803 -9.975 3.611 1.00 96.00 84 PHE A CA 1
ATOM 633 C C . PHE A 1 84 ? -1.961 -8.585 2.986 1.00 96.00 84 PHE A C 1
ATOM 635 O O . PHE A 1 84 ? -3.005 -7.932 3.103 1.00 96.00 84 PHE A O 1
ATOM 642 N N . THR A 1 85 ? -0.915 -8.155 2.288 1.00 96.69 85 THR A N 1
ATOM 643 C CA . THR A 1 85 ? -0.909 -6.954 1.452 1.00 96.69 85 THR A CA 1
ATOM 644 C C . THR A 1 85 ? -1.193 -7.344 0.005 1.00 96.69 85 THR A C 1
ATOM 646 O O . THR A 1 85 ? -0.602 -8.290 -0.515 1.00 96.69 85 THR A O 1
ATOM 649 N N . LEU A 1 86 ? -2.081 -6.610 -0.655 1.00 96.06 86 LEU A N 1
ATOM 650 C CA . LEU A 1 86 ? -2.492 -6.799 -2.044 1.00 96.06 86 LEU A CA 1
ATOM 651 C C . LEU A 1 86 ? -2.129 -5.559 -2.868 1.00 96.06 86 LEU A C 1
ATOM 653 O O . LEU A 1 86 ? -2.219 -4.432 -2.386 1.00 96.06 86 LEU A O 1
ATOM 657 N N . GLY A 1 87 ? -1.720 -5.735 -4.119 1.00 95.12 87 GLY A N 1
ATOM 658 C CA . GLY A 1 87 ? -1.432 -4.592 -4.987 1.00 95.12 87 GLY A CA 1
ATOM 659 C C . GLY A 1 87 ? -0.867 -4.995 -6.338 1.00 95.12 87 GLY A C 1
ATOM 660 O O . GLY A 1 87 ? -0.962 -6.159 -6.741 1.00 95.12 87 GLY A O 1
ATOM 661 N N . HIS A 1 88 ? -0.320 -4.027 -7.069 1.00 94.44 88 HIS A N 1
ATOM 662 C CA . HIS A 1 88 ? 0.220 -4.239 -8.407 1.00 94.44 88 HIS A CA 1
ATOM 663 C C . HIS A 1 88 ? 1.682 -3.812 -8.485 1.00 94.44 88 HIS A C 1
ATOM 665 O O . HIS A 1 88 ? 1.979 -2.629 -8.416 1.00 94.44 88 HIS A O 1
ATOM 671 N N . ASN A 1 89 ? 2.568 -4.779 -8.724 1.00 94.62 89 ASN A N 1
ATOM 672 C CA . ASN A 1 89 ? 4.019 -4.598 -8.772 1.00 94.62 89 ASN A CA 1
ATOM 673 C C . ASN A 1 89 ? 4.666 -4.242 -7.412 1.00 94.62 89 ASN A C 1
ATOM 675 O O . ASN A 1 89 ? 5.751 -3.665 -7.368 1.00 94.62 89 ASN A O 1
ATOM 679 N N . LEU A 1 90 ? 4.040 -4.644 -6.306 1.00 95.88 90 LEU A N 1
ATOM 680 C CA . LEU A 1 90 ? 4.463 -4.389 -4.933 1.00 95.88 90 LEU A CA 1
ATOM 681 C C . LEU A 1 90 ? 5.882 -4.867 -4.620 1.00 95.88 90 LEU A C 1
ATOM 683 O O . LEU A 1 90 ? 6.623 -4.173 -3.922 1.00 95.88 90 LEU A O 1
ATOM 687 N N . ILE A 1 91 ? 6.249 -6.068 -5.070 1.00 95.00 91 ILE A N 1
ATOM 688 C CA . ILE A 1 91 ? 7.502 -6.727 -4.675 1.00 95.00 91 ILE A CA 1
ATOM 689 C C . ILE A 1 91 ? 8.704 -5.945 -5.206 1.00 95.00 91 ILE A C 1
ATOM 691 O O . ILE A 1 91 ? 9.663 -5.712 -4.469 1.00 95.00 91 ILE A O 1
ATOM 695 N N . GLU A 1 92 ? 8.624 -5.516 -6.463 1.00 94.69 92 GLU A N 1
ATOM 696 C CA . GLU A 1 92 ? 9.713 -4.842 -7.174 1.00 94.69 92 GLU A CA 1
ATOM 697 C C . GLU A 1 92 ? 9.648 -3.311 -7.059 1.00 94.69 92 GLU A C 1
ATOM 699 O O . GLU A 1 92 ? 10.660 -2.632 -7.259 1.00 94.69 92 GLU A O 1
ATOM 704 N N . PHE A 1 93 ? 8.479 -2.741 -6.745 1.00 94.44 93 PHE A N 1
ATOM 705 C CA . PHE A 1 93 ? 8.264 -1.294 -6.762 1.00 94.44 93 PHE A CA 1
ATOM 706 C C . PHE A 1 93 ? 7.904 -0.720 -5.391 1.00 94.44 93 PHE A C 1
ATOM 708 O O . PHE A 1 93 ? 8.716 0.002 -4.805 1.00 94.44 93 PHE A O 1
ATOM 715 N N . ASP A 1 94 ? 6.724 -1.039 -4.864 1.00 96.31 94 ASP A N 1
ATOM 716 C CA . ASP A 1 94 ? 6.168 -0.352 -3.695 1.00 96.31 94 ASP A CA 1
ATOM 717 C C . ASP A 1 94 ? 6.894 -0.707 -2.389 1.00 96.31 94 ASP A C 1
ATOM 719 O O . ASP A 1 94 ? 7.330 0.169 -1.636 1.00 96.31 94 ASP A O 1
ATOM 723 N N . LEU A 1 95 ? 7.072 -2.000 -2.110 1.00 96.12 95 LEU A N 1
ATOM 724 C CA . LEU A 1 95 ? 7.640 -2.476 -0.846 1.00 96.12 95 LEU A CA 1
ATOM 725 C C . LEU A 1 95 ? 9.107 -2.066 -0.652 1.00 96.12 95 LEU A C 1
ATOM 727 O O . LEU A 1 95 ? 9.455 -1.682 0.469 1.00 96.12 95 LEU A O 1
ATOM 731 N N . PRO A 1 96 ? 9.985 -2.095 -1.676 1.00 95.50 96 PRO A N 1
ATOM 732 C CA . PRO A 1 96 ? 11.323 -1.523 -1.549 1.00 95.50 96 PRO A CA 1
ATOM 733 C C . PRO A 1 96 ? 11.295 -0.041 -1.147 1.00 95.50 96 PRO A C 1
ATOM 735 O O . PRO A 1 96 ? 12.088 0.375 -0.306 1.00 95.50 96 PRO A O 1
ATOM 738 N N . ARG A 1 97 ? 10.336 0.744 -1.656 1.00 95.31 97 ARG A N 1
ATOM 739 C CA . ARG A 1 97 ? 10.272 2.201 -1.425 1.00 95.31 97 ARG A CA 1
ATOM 740 C C . ARG A 1 97 ? 9.754 2.503 -0.023 1.00 95.31 97 ARG A C 1
ATOM 742 O O . ARG A 1 97 ? 10.264 3.392 0.663 1.00 95.31 97 ARG A O 1
ATOM 749 N N . LEU A 1 98 ? 8.807 1.700 0.458 1.00 95.25 98 LEU A N 1
ATOM 750 C CA . LEU A 1 98 ? 8.375 1.740 1.855 1.00 95.25 98 LEU A CA 1
ATOM 751 C C . LEU A 1 98 ? 9.500 1.332 2.813 1.00 95.25 98 LEU A C 1
ATOM 753 O O . LEU A 1 98 ? 9.671 1.991 3.837 1.00 95.25 98 LEU A O 1
ATOM 757 N N . ARG A 1 99 ? 10.318 0.324 2.473 1.00 95.25 99 ARG A N 1
ATOM 758 C CA . ARG A 1 99 ? 11.495 -0.072 3.276 1.00 95.25 99 ARG A CA 1
ATOM 759 C C . ARG A 1 99 ? 12.543 1.032 3.370 1.00 95.25 99 ARG A C 1
ATOM 761 O O . ARG A 1 99 ? 13.059 1.271 4.459 1.00 95.25 99 ARG A O 1
ATOM 768 N N . GLU A 1 100 ? 12.838 1.698 2.255 1.00 93.88 100 GLU A N 1
ATOM 769 C CA . GLU A 1 100 ? 13.761 2.842 2.203 1.00 93.88 100 GLU A CA 1
ATOM 770 C C . GLU A 1 100 ? 13.270 4.007 3.077 1.00 93.88 100 GLU A C 1
ATOM 772 O O . GLU A 1 100 ? 14.067 4.691 3.716 1.00 93.88 100 GLU A O 1
ATOM 777 N N . THR A 1 101 ? 11.951 4.195 3.153 1.00 91.31 101 THR A N 1
ATOM 778 C CA . THR A 1 101 ? 11.322 5.250 3.957 1.00 91.31 101 THR A CA 1
ATOM 779 C C . THR A 1 101 ? 11.290 4.901 5.449 1.00 91.31 101 THR A C 1
ATOM 781 O O . THR A 1 101 ? 11.621 5.730 6.298 1.00 91.31 101 THR A O 1
ATOM 784 N N . ASN A 1 102 ? 10.834 3.695 5.790 1.00 91.44 102 ASN A N 1
ATOM 785 C CA . ASN A 1 102 ? 10.737 3.208 7.160 1.00 91.44 102 ASN A CA 1
ATOM 786 C C . ASN A 1 102 ? 10.716 1.671 7.174 1.00 91.44 102 ASN A C 1
ATOM 788 O O . ASN A 1 102 ? 9.692 1.041 6.924 1.00 91.44 102 ASN A O 1
ATOM 792 N N . TYR A 1 103 ? 11.838 1.056 7.539 1.00 92.00 103 TYR A N 1
ATOM 793 C CA . TYR A 1 103 ? 11.958 -0.403 7.597 1.00 92.00 103 TYR A CA 1
ATOM 794 C C . TYR A 1 103 ? 11.125 -1.056 8.717 1.00 92.00 103 TYR A C 1
ATOM 796 O O . TYR A 1 103 ? 10.921 -2.268 8.693 1.00 92.00 103 TYR A O 1
ATOM 804 N N . SER A 1 104 ? 10.649 -0.275 9.693 1.00 92.44 104 SER A N 1
ATOM 805 C CA . SER A 1 104 ? 9.930 -0.767 10.878 1.00 92.44 104 SER A CA 1
ATOM 806 C C . SER A 1 104 ? 8.411 -0.844 10.694 1.00 92.44 104 SER A C 1
ATOM 808 O O . SER A 1 104 ? 7.698 -1.102 11.663 1.00 92.44 104 SER A O 1
ATOM 810 N N . LEU A 1 105 ? 7.902 -0.591 9.484 1.00 93.06 105 LEU A N 1
ATOM 811 C CA . LEU A 1 105 ? 6.478 -0.720 9.169 1.00 93.06 105 LEU A CA 1
ATOM 812 C C . LEU A 1 105 ? 6.046 -2.189 9.299 1.00 93.06 105 LEU A C 1
ATOM 814 O O . LEU A 1 105 ? 6.636 -3.077 8.679 1.00 93.06 105 LEU A O 1
ATOM 818 N N . ARG A 1 106 ? 5.010 -2.459 10.094 1.00 91.50 106 ARG A N 1
ATOM 819 C CA . ARG A 1 106 ? 4.439 -3.800 10.278 1.00 91.50 106 ARG A CA 1
ATOM 820 C C . ARG A 1 106 ? 3.847 -4.335 8.983 1.00 91.50 106 ARG A C 1
ATOM 822 O O . ARG A 1 106 ? 3.943 -5.537 8.747 1.00 91.50 106 ARG A O 1
ATOM 829 N N . LEU A 1 107 ? 3.305 -3.464 8.125 1.00 94.00 107 LEU A N 1
ATOM 830 C CA . LEU A 1 107 ? 2.756 -3.854 6.823 1.00 94.00 107 LEU A CA 1
ATOM 831 C C . LEU A 1 107 ? 3.809 -4.555 5.940 1.00 94.00 107 LEU A C 1
ATOM 833 O O . LEU A 1 107 ? 3.459 -5.397 5.118 1.00 94.00 107 LEU A O 1
ATOM 837 N N . LEU A 1 108 ? 5.105 -4.268 6.141 1.00 96.12 108 LEU A N 1
ATOM 838 C CA . LEU A 1 108 ? 6.211 -4.906 5.411 1.00 96.12 108 LEU A CA 1
ATOM 839 C C . LEU A 1 108 ? 6.453 -6.368 5.813 1.00 96.12 108 LEU A C 1
ATOM 841 O O . LEU A 1 108 ? 7.224 -7.051 5.137 1.00 96.12 108 LEU A O 1
ATOM 845 N N . GLN A 1 109 ? 5.846 -6.822 6.913 1.00 95.62 109 GLN A N 1
ATOM 846 C CA . GLN A 1 109 ? 5.923 -8.199 7.408 1.00 95.62 109 GLN A CA 1
ATOM 847 C C . GLN A 1 109 ? 4.733 -9.052 6.961 1.00 95.62 109 GLN A C 1
ATOM 849 O O . GLN A 1 109 ? 4.740 -10.266 7.167 1.00 95.62 109 GLN A O 1
ATOM 854 N N . LEU A 1 110 ? 3.707 -8.434 6.372 1.00 96.50 110 LEU A N 1
ATOM 855 C CA . LEU A 1 110 ? 2.563 -9.164 5.853 1.00 96.50 110 LEU A CA 1
ATOM 856 C C . LEU A 1 110 ? 2.975 -9.979 4.614 1.00 96.50 110 LEU A C 1
ATOM 858 O O . LEU A 1 110 ? 3.745 -9.486 3.783 1.00 96.50 110 LEU A O 1
ATOM 862 N N . PRO A 1 111 ? 2.445 -11.205 4.451 1.00 96.75 111 PRO A N 1
ATOM 863 C CA . PRO A 1 111 ? 2.457 -11.901 3.171 1.00 96.75 111 PRO A CA 1
ATOM 864 C C . PRO A 1 111 ? 1.962 -10.992 2.040 1.00 96.75 111 PRO A C 1
ATOM 866 O O . PRO A 1 111 ? 1.117 -10.125 2.254 1.00 96.75 111 PRO A O 1
ATOM 869 N N . VAL A 1 112 ? 2.477 -11.194 0.829 1.00 96.38 112 VAL A N 1
ATOM 870 C CA . VAL A 1 112 ? 2.185 -10.328 -0.321 1.00 96.38 112 VAL A CA 1
ATOM 871 C C . VAL A 1 112 ? 1.451 -11.117 -1.392 1.00 96.38 112 VAL A C 1
ATOM 873 O O . VAL A 1 112 ? 1.908 -12.179 -1.814 1.00 96.38 112 VAL A O 1
ATOM 876 N N . VAL A 1 113 ? 0.340 -10.561 -1.864 1.00 94.94 113 VAL A N 1
ATOM 877 C CA . VAL A 1 113 ? -0.402 -11.029 -3.032 1.00 94.94 113 VAL A CA 1
ATOM 878 C C . VAL A 1 113 ? -0.230 -9.997 -4.144 1.00 94.94 113 VAL A C 1
ATOM 880 O O . VAL A 1 113 ? -0.695 -8.864 -4.067 1.00 94.94 113 VAL A O 1
ATOM 883 N N . GLU A 1 114 ? 0.484 -10.394 -5.189 1.00 92.81 114 GLU A N 1
ATOM 884 C CA . GLU A 1 114 ? 0.931 -9.519 -6.271 1.00 92.81 114 GLU A CA 1
ATOM 885 C C . GLU A 1 114 ? 0.063 -9.738 -7.517 1.00 92.81 114 GLU A C 1
ATOM 887 O O . GLU A 1 114 ? 0.182 -10.755 -8.208 1.00 92.81 114 GLU A O 1
ATOM 892 N N . THR A 1 115 ? -0.809 -8.783 -7.848 1.00 92.12 115 THR A N 1
ATOM 893 C CA . THR A 1 115 ? -1.744 -8.933 -8.982 1.00 92.12 115 THR A CA 1
ATOM 894 C C . THR A 1 115 ? -1.031 -9.066 -10.326 1.00 92.12 115 THR A C 1
ATOM 896 O O . THR A 1 115 ? -1.533 -9.752 -11.213 1.00 92.12 115 THR A O 1
ATOM 899 N N . LEU A 1 116 ? 0.163 -8.481 -10.481 1.00 90.88 116 LEU A N 1
ATOM 900 C CA . LEU A 1 116 ? 0.971 -8.627 -11.695 1.00 90.88 116 LEU A CA 1
ATOM 901 C C . LEU A 1 116 ? 1.378 -10.091 -11.944 1.00 90.88 116 LEU A C 1
ATOM 903 O O . LEU A 1 116 ? 1.413 -10.529 -13.093 1.00 90.88 116 LEU A O 1
ATOM 907 N N . TRP A 1 117 ? 1.635 -10.856 -10.880 1.00 90.00 117 TRP A N 1
ATOM 908 C CA . TRP A 1 117 ? 1.986 -12.278 -10.960 1.00 90.00 117 TRP A CA 1
ATOM 909 C C . TRP A 1 117 ? 0.760 -13.180 -11.094 1.00 90.00 117 TRP A C 1
ATOM 911 O O . TRP A 1 117 ? 0.855 -14.260 -11.672 1.00 90.00 117 TRP A O 1
ATOM 921 N N . LEU A 1 118 ? -0.397 -12.737 -10.596 1.00 88.62 118 LEU A N 1
ATOM 922 C CA . LEU A 1 118 ? -1.669 -13.435 -10.796 1.00 88.62 118 LEU A CA 1
ATOM 923 C C . LEU A 1 118 ? -2.236 -13.237 -12.207 1.00 88.62 118 LEU A C 1
ATOM 925 O O . LEU A 1 118 ? -3.009 -14.068 -12.682 1.00 88.62 118 LEU A O 1
ATOM 929 N N . ASN A 1 119 ? -1.845 -12.163 -12.895 1.00 85.81 119 ASN A N 1
ATOM 930 C CA . ASN A 1 119 ? -2.407 -11.792 -14.189 1.00 85.81 119 ASN A CA 1
ATOM 931 C C . ASN A 1 119 ? -2.305 -12.902 -15.261 1.00 85.81 119 ASN A C 1
ATOM 933 O O . ASN A 1 119 ? -3.315 -13.178 -15.910 1.00 85.81 119 ASN A O 1
ATOM 937 N N . PRO A 1 120 ? -1.176 -13.630 -15.408 1.00 85.25 120 PRO A N 1
ATOM 938 C CA . PRO A 1 120 ? -1.087 -14.759 -16.335 1.00 85.25 120 PRO A CA 1
ATOM 939 C C . PRO A 1 120 ? -2.022 -15.928 -16.008 1.00 85.25 120 PRO A C 1
ATOM 941 O O . PRO A 1 120 ? -2.430 -16.647 -16.917 1.00 85.25 120 PRO A O 1
ATOM 944 N N . LEU A 1 121 ? -2.369 -16.122 -14.733 1.00 85.06 121 LEU A N 1
ATOM 945 C CA . LEU A 1 121 ? -3.298 -17.172 -14.308 1.00 85.06 121 LEU A CA 1
ATOM 946 C C . LEU A 1 121 ? -4.749 -16.780 -14.601 1.00 85.06 121 LEU A C 1
ATOM 948 O O . LEU A 1 121 ? -5.541 -17.619 -15.025 1.00 85.06 121 LEU A O 1
ATOM 952 N N . ALA A 1 122 ? -5.086 -15.506 -14.397 1.00 81.38 122 ALA A N 1
ATOM 953 C CA . ALA A 1 122 ? -6.428 -14.982 -14.633 1.00 81.38 122 ALA A CA 1
ATOM 954 C C . ALA A 1 122 ? -6.719 -14.739 -16.126 1.00 81.38 122 ALA A C 1
ATOM 956 O O . ALA A 1 122 ? -7.848 -14.933 -16.574 1.00 81.38 122 ALA A O 1
ATOM 957 N N . PHE A 1 123 ? -5.704 -14.360 -16.911 1.00 80.75 123 PHE A N 1
ATOM 958 C CA . PHE A 1 123 ? -5.835 -14.026 -18.332 1.00 80.75 123 PHE A CA 1
ATOM 959 C C . PHE A 1 123 ? -4.745 -14.702 -19.177 1.00 80.75 123 PHE A C 1
ATOM 961 O O . PHE A 1 123 ? -3.863 -14.023 -19.707 1.00 80.75 123 PHE A O 1
ATOM 968 N N . PRO A 1 124 ? -4.808 -16.030 -19.388 1.00 77.75 124 PRO A N 1
ATOM 969 C CA . PRO A 1 124 ? -3.738 -16.776 -20.059 1.00 77.75 124 PRO A CA 1
ATOM 970 C C . PRO A 1 124 ? -3.428 -16.302 -21.486 1.00 77.75 124 PRO A C 1
ATOM 972 O O . PRO A 1 124 ? -2.298 -16.418 -21.951 1.00 77.75 124 PRO A O 1
ATOM 975 N N . GLN A 1 125 ? -4.423 -15.754 -22.191 1.00 82.19 125 GLN A N 1
ATOM 976 C CA . GLN A 1 125 ? -4.263 -15.237 -23.557 1.00 82.19 125 GLN A CA 1
ATOM 977 C C . GLN A 1 125 ? -3.660 -13.821 -23.590 1.00 82.19 125 GLN A C 1
ATOM 979 O O . GLN A 1 125 ? -3.046 -13.435 -24.584 1.00 82.19 125 GLN A O 1
ATOM 984 N N . HIS A 1 126 ? -3.798 -13.059 -22.498 1.00 73.50 126 HIS A N 1
ATOM 985 C CA . HIS A 1 126 ? -3.316 -11.680 -22.357 1.00 73.50 126 HIS A CA 1
ATOM 986 C C . HIS A 1 126 ? -2.693 -11.453 -20.964 1.00 73.50 126 HIS A C 1
ATOM 988 O O . HIS A 1 126 ? -3.188 -10.634 -20.181 1.00 73.50 126 HIS A O 1
ATOM 994 N N . PRO A 1 127 ? -1.589 -12.161 -20.655 1.00 63.41 127 PRO A N 1
ATOM 995 C CA . PRO A 1 127 ? -1.051 -12.303 -19.298 1.00 63.41 127 PRO A CA 1
ATOM 996 C C . PRO A 1 127 ? -0.518 -11.000 -18.690 1.00 63.41 127 PRO A C 1
ATOM 998 O O . PRO A 1 127 ? -0.321 -10.915 -17.484 1.00 63.41 127 PRO A O 1
ATOM 1001 N N . TYR A 1 128 ? -0.301 -9.975 -19.518 1.00 68.31 128 TYR A N 1
ATOM 1002 C CA . TYR A 1 128 ? 0.181 -8.656 -19.115 1.00 68.31 128 TYR A CA 1
ATOM 1003 C C . TYR A 1 128 ? -0.606 -7.561 -19.836 1.00 68.31 128 TYR A C 1
ATOM 1005 O O . TYR A 1 128 ? -0.059 -6.775 -20.610 1.00 68.31 128 TYR A O 1
ATOM 1013 N N . HIS A 1 129 ? -1.919 -7.518 -19.633 1.00 66.38 129 HIS A N 1
ATOM 1014 C CA . HIS A 1 129 ? -2.680 -6.340 -20.031 1.00 66.38 129 HIS A CA 1
ATOM 1015 C C . HIS A 1 129 ? -2.393 -5.203 -19.037 1.00 66.38 129 HIS A C 1
ATOM 1017 O O . HIS A 1 129 ? -2.377 -5.407 -17.823 1.00 66.38 129 HIS A O 1
ATOM 1023 N N . ARG A 1 130 ? -2.119 -3.993 -19.543 1.00 64.88 130 ARG A N 1
ATOM 1024 C CA . ARG A 1 130 ? -2.034 -2.810 -18.675 1.00 64.88 130 ARG A CA 1
ATOM 1025 C C . ARG A 1 130 ? -3.416 -2.567 -18.081 1.00 64.88 130 ARG A C 1
ATOM 1027 O O . ARG A 1 130 ? -4.398 -2.656 -18.816 1.00 64.88 130 ARG A O 1
ATOM 1034 N N . LEU A 1 131 ? -3.476 -2.187 -16.804 1.00 60.31 131 LEU A N 1
ATOM 1035 C CA . LEU A 1 131 ? -4.696 -1.639 -16.215 1.00 60.31 131 LEU A CA 1
ATOM 1036 C C . LEU A 1 131 ? -5.201 -0.519 -17.130 1.00 60.31 131 LEU A C 1
ATOM 1038 O O . LEU A 1 131 ? -4.516 0.493 -17.333 1.00 60.31 131 LEU A O 1
ATOM 1042 N N . VAL A 1 132 ? -6.363 -0.739 -17.745 1.00 56.03 132 VAL A N 1
ATOM 1043 C CA . VAL A 1 132 ? -6.962 0.229 -18.657 1.00 56.03 132 VAL A CA 1
ATOM 1044 C C . VAL A 1 132 ? -7.375 1.426 -17.812 1.00 56.03 132 VAL A C 1
ATOM 1046 O O . VAL A 1 132 ? -8.345 1.396 -17.061 1.00 56.03 132 VAL A O 1
ATOM 1049 N N . LYS A 1 133 ? -6.593 2.503 -17.898 1.00 48.03 133 LYS A N 1
ATOM 1050 C CA . LYS A 1 133 ? -6.918 3.779 -17.263 1.00 48.03 133 LYS A CA 1
ATOM 1051 C C . LYS A 1 133 ? -8.042 4.426 -18.075 1.00 48.03 133 LYS A C 1
ATOM 1053 O O . LYS A 1 133 ? -7.772 5.260 -18.935 1.00 48.03 133 LYS A O 1
ATOM 1058 N N . HIS A 1 134 ? -9.290 4.038 -17.807 1.00 47.31 134 HIS A N 1
ATOM 1059 C CA . HIS A 1 134 ? -10.482 4.512 -18.528 1.00 47.31 134 HIS A CA 1
ATOM 1060 C C . HIS A 1 134 ? -10.665 6.044 -18.516 1.00 47.31 134 HIS A C 1
ATOM 1062 O O . HIS A 1 134 ? -11.428 6.572 -19.309 1.00 47.31 134 HIS A O 1
ATOM 1068 N N . TYR A 1 135 ? -9.925 6.794 -17.691 1.00 51.56 135 TYR A N 1
ATOM 1069 C CA . TYR A 1 135 ? -9.934 8.261 -17.729 1.00 51.56 135 TYR A CA 1
ATOM 1070 C C . TYR A 1 135 ? -9.107 8.874 -18.878 1.00 51.56 135 TYR A C 1
ATOM 1072 O O . TYR A 1 135 ? -9.203 10.075 -19.116 1.00 51.56 135 TYR A O 1
ATOM 1080 N N . LYS A 1 136 ? -8.262 8.092 -19.571 1.00 42.69 136 LYS A N 1
ATOM 1081 C CA . LYS A 1 136 ? -7.448 8.577 -20.708 1.00 42.69 136 LYS A CA 1
ATOM 1082 C C . LYS A 1 136 ? -8.109 8.389 -22.072 1.00 42.69 136 LYS A C 1
ATOM 1084 O O . LYS A 1 136 ? -7.613 8.925 -23.058 1.00 42.69 136 LYS A O 1
ATOM 1089 N N . SER A 1 137 ? -9.228 7.682 -22.113 1.00 45.09 137 SER A N 1
ATOM 1090 C CA . SER A 1 137 ? -10.056 7.517 -23.299 1.00 45.09 137 SER A CA 1
ATOM 1091 C C . SER A 1 137 ? -11.462 7.898 -22.873 1.00 45.09 137 SER A C 1
ATOM 1093 O O . SER A 1 137 ? -12.211 7.061 -22.382 1.00 45.09 137 SER A O 1
ATOM 1095 N N . GLY A 1 138 ? -11.767 9.195 -22.944 1.00 47.03 138 GLY A N 1
ATOM 1096 C CA . GLY A 1 138 ? -13.144 9.651 -22.836 1.00 47.03 138 GLY A CA 1
ATOM 1097 C C . GLY A 1 138 ? -13.945 8.956 -23.924 1.00 47.03 138 GLY A C 1
ATOM 1098 O O . GLY A 1 138 ? -13.699 9.212 -25.093 1.00 47.03 138 GLY A O 1
ATOM 1099 N N . ASP A 1 139 ? -14.725 7.963 -23.517 1.00 40.12 139 ASP A N 1
ATOM 1100 C CA . ASP A 1 139 ? -16.083 7.663 -23.957 1.00 40.12 139 ASP A CA 1
ATOM 1101 C C . ASP A 1 139 ? -16.462 6.312 -23.341 1.00 40.12 139 ASP A C 1
ATOM 1103 O O . ASP A 1 139 ? -16.022 5.242 -23.754 1.00 40.12 139 ASP A O 1
ATOM 1107 N N . LEU A 1 140 ? -17.265 6.370 -22.277 1.00 44.75 140 LEU A N 1
ATOM 1108 C CA . LEU A 1 140 ? -18.103 5.237 -21.909 1.00 44.75 140 LEU A CA 1
ATOM 1109 C C . LEU A 1 140 ? -19.211 5.204 -22.960 1.00 44.75 140 LEU A C 1
ATOM 1111 O O . LEU A 1 140 ? -20.226 5.886 -22.795 1.00 44.75 140 LEU A O 1
ATOM 1115 N N . GLU A 1 141 ? -19.007 4.468 -24.051 1.00 45.72 141 GLU A N 1
ATOM 1116 C CA . GLU A 1 141 ? -20.113 4.126 -24.937 1.00 45.72 141 GLU A CA 1
ATOM 1117 C C . GLU A 1 141 ? -21.128 3.335 -24.109 1.00 45.72 141 GLU A C 1
ATOM 1119 O O . GLU A 1 141 ? -20.904 2.200 -23.687 1.00 45.72 141 GLU A O 1
ATOM 1124 N N . ARG A 1 142 ? -22.239 3.997 -23.783 1.00 47.28 142 ARG A N 1
ATOM 1125 C CA . ARG A 1 142 ? -23.441 3.316 -23.331 1.00 47.28 142 ARG A CA 1
ATOM 1126 C C . ARG A 1 142 ? -24.035 2.666 -24.568 1.00 47.28 142 ARG A C 1
ATOM 1128 O O . ARG A 1 142 ? -24.389 3.384 -25.500 1.00 47.28 142 ARG A O 1
ATOM 1135 N N . GLU A 1 143 ? -24.150 1.343 -24.550 1.00 44.59 143 GLU A N 1
ATOM 1136 C CA . GLU A 1 143 ? -24.983 0.609 -25.503 1.00 44.59 143 GLU A CA 1
ATOM 1137 C C . GLU A 1 143 ? -26.338 1.326 -25.630 1.00 44.59 143 GLU A C 1
ATOM 1139 O O . GLU A 1 143 ? -26.989 1.578 -24.604 1.00 44.59 143 GLU A O 1
ATOM 1144 N N . PRO A 1 144 ? -26.767 1.719 -26.840 1.00 45.19 144 PRO A N 1
ATOM 1145 C CA . PRO A 1 144 ? -28.095 2.262 -27.008 1.00 45.19 144 PRO A CA 1
ATOM 1146 C C . PRO A 1 144 ? -29.091 1.129 -26.772 1.00 45.19 144 PRO A C 1
ATOM 1148 O O . PRO A 1 144 ? -29.150 0.154 -27.516 1.00 45.19 144 PRO A O 1
ATOM 1151 N N . THR A 1 145 ? -29.907 1.275 -25.733 1.00 45.53 145 THR A N 1
ATOM 1152 C CA . THR A 1 145 ? -31.185 0.574 -25.667 1.00 45.53 145 THR A CA 1
ATOM 1153 C C . THR A 1 145 ? -31.976 0.946 -26.917 1.00 45.53 145 THR A C 1
ATOM 1155 O O . THR A 1 145 ? -32.340 2.115 -27.057 1.00 45.53 145 THR A O 1
ATOM 1158 N N . LEU A 1 146 ? -32.201 -0.023 -27.808 1.00 42.50 146 LEU A N 1
ATOM 1159 C CA . LEU A 1 146 ? -33.504 -0.433 -28.357 1.00 42.50 146 LEU A CA 1
ATOM 1160 C C . LEU A 1 146 ? -33.334 -1.657 -29.267 1.00 42.50 146 LEU A C 1
ATOM 1162 O O . LEU A 1 146 ? -32.557 -1.573 -30.242 1.00 42.50 146 LEU A O 1
#

pLDDT: mean 77.9, std 23.15, range [29.2, 98.12]

Secondary structure (DSSP, 8-state):
--------------------TTHHHHHHHSEEEEEEEE-TTT--EEEEEEEETTTTEEEEES-TT--HHHHHHHHHHHTTT-SEEEESSIIIIIHHHHHHH-TT-GGGGS-EEEHHHHHHHH-TTSTT-----GGGS---------

Foldseek 3Di:
DDDDDDDDDDDDPPPPPPPPVVPVVLLVQLEKEKDFDADPPPRATQKMKIARRNVRDIAIPPDPPDDPVRSLVVRLVSNPRRQAYEYECCVPRVLVNVCVVPVPRPNNVHHYDHVLVCQCVVPVPCSDDDPPPVVVDPDPPDDDDD

Radius of gyration: 25.0 Å; chains: 1; boun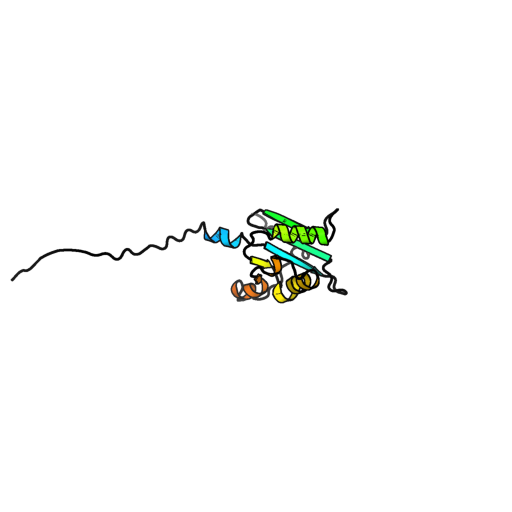ding box: 48×96×40 Å